Protein AF-B1XN29-F1 (afdb_monomer_lite)

Foldseek 3Di:
DPPDDPPVVVVVVCVVVVHDVVPDDDDPPDPDLLSVLQVVLVVCLVVVAQEDEAEDAPLCQVLNVVSCCLRNVVSNHYYHYDHDYDPDDNDDVVVVSVVVVVVSVCVVVVDDPPPPDPPPPPPDDPPDDDDDDDDDDDD

pLDDT: mean 70.36, std 18.91, range [31.86, 95.38]

Structure (mmCIF, N/CA/C/O backbone):
data_AF-B1XN29-F1
#
_entry.id   AF-B1XN29-F1
#
loop_
_atom_site.group_PDB
_atom_site.id
_atom_site.type_symbol
_atom_site.label_atom_id
_atom_site.label_alt_id
_atom_site.label_comp_id
_atom_site.label_asym_id
_atom_site.label_entity_id
_atom_site.label_seq_id
_atom_site.pdbx_PDB_ins_code
_atom_site.Cartn_x
_atom_site.Cartn_y
_atom_site.Cartn_z
_atom_site.occupancy
_atom_site.B_iso_or_equiv
_atom_site.auth_seq_id
_atom_site.auth_comp_id
_atom_site.auth_asym_id
_atom_site.auth_atom_id
_atom_site.pdbx_PDB_model_num
ATOM 1 N N . MET A 1 1 ? 15.347 5.313 -0.909 1.00 31.86 1 MET A N 1
ATOM 2 C CA . MET A 1 1 ? 15.023 4.774 0.428 1.00 31.86 1 MET A CA 1
ATOM 3 C C . MET A 1 1 ? 13.947 5.661 1.028 1.00 31.86 1 MET A C 1
ATOM 5 O O . MET A 1 1 ? 14.063 6.869 0.883 1.00 31.86 1 MET A O 1
ATOM 9 N N . SER A 1 2 ? 12.872 5.096 1.582 1.00 44.59 2 SER A N 1
ATOM 10 C CA . SER A 1 2 ? 11.836 5.898 2.247 1.00 44.59 2 SER A CA 1
ATOM 11 C C . SER A 1 2 ? 12.405 6.381 3.578 1.00 44.59 2 SER A C 1
ATOM 13 O O . SER A 1 2 ? 12.790 5.554 4.400 1.00 44.59 2 SER A O 1
ATOM 15 N N . SER A 1 3 ? 12.529 7.691 3.775 1.00 52.66 3 SER A N 1
ATOM 16 C CA . SER A 1 3 ? 12.950 8.263 5.054 1.00 52.66 3 SER A CA 1
ATOM 17 C C . SER A 1 3 ? 11.820 8.081 6.068 1.00 52.66 3 SER A C 1
ATOM 19 O O . SER A 1 3 ? 10.887 8.882 6.115 1.00 52.66 3 SER A O 1
ATOM 21 N N . SER A 1 4 ? 11.856 6.997 6.838 1.00 60.91 4 SER A N 1
ATOM 22 C CA . SER A 1 4 ? 10.900 6.791 7.925 1.00 60.91 4 SER A CA 1
ATOM 23 C C . SER A 1 4 ? 11.218 7.752 9.067 1.00 60.91 4 SER A C 1
ATOM 25 O O . SER A 1 4 ? 12.351 7.806 9.544 1.00 60.91 4 SER A O 1
ATOM 27 N N . ILE A 1 5 ? 10.216 8.512 9.505 1.00 68.00 5 ILE A N 1
ATOM 28 C CA . ILE A 1 5 ? 10.307 9.331 10.716 1.00 68.00 5 ILE A CA 1
ATOM 29 C C . ILE A 1 5 ? 10.387 8.379 11.926 1.00 68.00 5 ILE A C 1
ATOM 31 O O . ILE A 1 5 ? 9.646 7.390 11.952 1.00 68.00 5 ILE A O 1
ATOM 35 N N . PRO A 1 6 ? 11.250 8.642 12.926 1.00 75.12 6 PRO A N 1
ATOM 36 C CA . PRO A 1 6 ? 11.289 7.860 14.159 1.00 75.12 6 PRO A CA 1
ATOM 37 C C . PRO A 1 6 ? 9.909 7.782 14.828 1.00 75.12 6 PRO A C 1
ATOM 39 O O . PRO A 1 6 ? 9.221 8.796 14.954 1.00 75.12 6 PRO A O 1
ATOM 42 N N . THR A 1 7 ? 9.520 6.597 15.307 1.00 77.38 7 THR A N 1
ATOM 43 C CA . THR A 1 7 ? 8.203 6.342 15.923 1.00 77.38 7 THR A CA 1
ATOM 44 C C . THR A 1 7 ? 7.816 7.372 16.996 1.00 77.38 7 THR A C 1
ATOM 46 O O . THR A 1 7 ? 6.694 7.867 16.929 1.00 77.38 7 THR A O 1
ATOM 49 N N . PRO A 1 8 ? 8.708 7.798 17.921 1.00 78.88 8 PRO A N 1
ATOM 50 C CA . PRO A 1 8 ? 8.350 8.798 18.933 1.00 78.88 8 PRO A CA 1
ATOM 51 C C . PRO A 1 8 ? 7.963 10.154 18.330 1.00 78.88 8 PRO A C 1
ATOM 53 O O . PRO A 1 8 ? 7.034 10.808 18.797 1.00 78.88 8 PRO A O 1
ATOM 56 N N . GLN A 1 9 ? 8.652 10.563 17.263 1.00 80.19 9 GLN A N 1
ATOM 57 C CA . GLN A 1 9 ? 8.381 11.822 16.577 1.00 80.19 9 GLN A CA 1
ATOM 58 C C . GLN A 1 9 ? 7.081 11.744 15.769 1.00 80.19 9 GLN A C 1
ATOM 60 O O . GLN A 1 9 ? 6.302 12.694 15.774 1.00 80.19 9 GLN A O 1
ATOM 65 N N . ALA A 1 10 ? 6.815 10.609 15.115 1.00 80.12 10 ALA A N 1
ATOM 66 C CA . ALA A 1 10 ? 5.554 10.385 14.416 1.00 80.12 10 ALA A CA 1
ATOM 67 C C . ALA A 1 10 ? 4.365 10.425 15.390 1.00 80.12 10 ALA A C 1
ATOM 69 O O . ALA A 1 10 ? 3.405 11.155 15.151 1.00 80.12 10 ALA A O 1
ATOM 70 N N . THR A 1 11 ? 4.450 9.716 16.520 1.00 81.88 11 THR A N 1
ATOM 71 C CA . THR A 1 11 ? 3.392 9.704 17.539 1.00 81.88 11 THR A CA 1
ATOM 72 C C . THR A 1 11 ? 3.126 11.101 18.099 1.00 81.88 11 THR A C 1
ATOM 74 O O . THR A 1 11 ? 1.965 11.490 18.205 1.00 81.88 11 THR A O 1
ATOM 77 N N . ALA A 1 12 ? 4.168 11.896 18.368 1.00 84.75 12 ALA A N 1
ATOM 78 C CA . ALA A 1 12 ? 4.011 13.267 18.857 1.00 84.75 12 ALA A CA 1
ATOM 79 C C . ALA A 1 12 ? 3.213 14.164 17.888 1.00 84.75 12 ALA A C 1
ATOM 81 O O . ALA A 1 12 ? 2.369 14.943 18.327 1.00 84.75 12 ALA A O 1
ATOM 82 N N . ILE A 1 13 ? 3.424 14.028 16.572 1.00 86.25 13 ILE A N 1
ATOM 83 C CA . ILE A 1 13 ? 2.674 14.785 15.552 1.00 86.25 13 ILE A CA 1
ATOM 84 C C . ILE A 1 13 ? 1.183 14.417 15.590 1.00 86.25 13 ILE A C 1
ATOM 86 O O . ILE A 1 13 ? 0.318 15.291 15.549 1.00 86.25 13 ILE A O 1
ATOM 90 N N . PHE A 1 14 ? 0.866 13.126 15.703 1.00 86.12 14 PHE A N 1
ATOM 91 C CA . PHE A 1 14 ? -0.522 12.661 15.743 1.00 86.12 14 PHE A CA 1
ATOM 92 C C . PHE A 1 14 ? -1.225 12.992 17.066 1.00 86.12 14 PHE A C 1
ATOM 94 O O . PHE A 1 14 ? -2.406 13.341 17.052 1.00 86.12 14 PHE A O 1
ATOM 101 N N . GLN A 1 15 ? -0.501 12.974 18.187 1.00 87.38 15 GLN A N 1
ATOM 102 C CA . GLN A 1 15 ? -1.007 13.443 19.479 1.00 87.38 15 GLN A CA 1
ATOM 103 C C . GLN A 1 15 ? -1.346 14.941 19.444 1.00 87.38 15 GLN A C 1
ATOM 105 O O . GLN A 1 15 ? -2.407 15.337 19.923 1.00 87.38 15 GLN A O 1
ATOM 110 N N . GLN A 1 16 ? -0.495 15.775 18.829 1.00 89.19 16 GLN A N 1
ATOM 111 C CA . GLN A 1 16 ? -0.770 17.209 18.640 1.00 89.19 16 GLN A CA 1
ATOM 112 C C . GLN A 1 16 ? -2.015 17.459 17.778 1.00 89.19 16 GLN A C 1
ATOM 114 O O . GLN A 1 16 ? -2.731 18.432 17.995 1.00 89.19 16 GLN A O 1
ATOM 119 N N . ALA A 1 17 ? -2.308 16.556 16.840 1.00 87.62 17 ALA A N 1
ATOM 120 C CA . ALA A 1 17 ? -3.527 16.573 16.035 1.00 87.62 17 ALA A CA 1
ATOM 121 C C . ALA A 1 17 ? -4.754 15.956 16.746 1.00 87.62 17 ALA A C 1
ATOM 123 O O . ALA A 1 17 ? -5.779 15.733 16.103 1.00 87.62 17 ALA A O 1
ATOM 124 N N . ALA A 1 18 ? -4.660 15.664 18.051 1.00 88.62 18 ALA A N 1
ATOM 125 C CA . ALA A 1 18 ? -5.699 15.023 18.861 1.00 88.62 18 ALA A CA 1
ATOM 126 C C . ALA A 1 18 ? -6.166 13.652 18.325 1.00 88.62 18 ALA A C 1
ATOM 128 O O . ALA A 1 18 ? -7.311 13.243 18.538 1.00 88.62 18 ALA A O 1
ATOM 129 N N . ILE A 1 19 ? -5.282 12.918 17.640 1.00 85.50 19 ILE A N 1
ATOM 130 C CA . ILE A 1 19 ? -5.556 11.555 17.179 1.00 85.50 19 ILE A CA 1
ATOM 131 C C . ILE A 1 19 ? -5.145 10.568 18.281 1.00 85.50 19 ILE A C 1
ATOM 133 O O . ILE A 1 19 ? -3.979 10.550 18.677 1.00 85.50 19 ILE A O 1
ATOM 137 N N . PRO A 1 20 ? -6.071 9.730 18.782 1.00 85.00 20 PRO A N 1
ATOM 138 C CA . PRO A 1 20 ? -5.756 8.779 19.839 1.00 85.00 20 PRO A CA 1
ATOM 139 C C . PRO A 1 20 ? -4.839 7.662 19.324 1.00 85.00 20 PRO A C 1
ATOM 141 O O . PRO A 1 20 ? -4.992 7.175 18.202 1.00 85.00 20 PRO A O 1
ATOM 144 N N . GLU A 1 21 ? -3.909 7.213 20.170 1.00 82.12 21 GLU A N 1
ATOM 145 C CA . GLU A 1 21 ? -2.882 6.223 19.804 1.00 82.12 21 GLU A CA 1
ATOM 146 C C . GLU A 1 21 ? -3.465 4.882 19.346 1.00 82.12 21 GLU A C 1
ATOM 148 O O . GLU A 1 21 ? -2.896 4.216 18.490 1.00 82.12 21 GLU A O 1
ATOM 153 N N . ASN A 1 22 ? -4.647 4.507 19.842 1.00 84.19 22 ASN A N 1
ATOM 154 C CA . ASN A 1 22 ? -5.334 3.283 19.426 1.00 84.19 22 ASN A CA 1
ATOM 155 C C . ASN A 1 22 ? -5.820 3.305 17.962 1.00 84.19 22 ASN A C 1
ATOM 157 O O . ASN A 1 22 ? -6.188 2.257 17.434 1.00 84.19 22 ASN A O 1
ATOM 161 N N . ARG A 1 23 ? -5.836 4.475 17.310 1.00 83.25 23 ARG A N 1
ATOM 162 C CA . ARG A 1 23 ? -6.132 4.636 15.876 1.00 83.25 23 ARG A CA 1
ATOM 163 C C . ARG A 1 23 ? -4.871 4.827 15.037 1.00 83.25 23 ARG A C 1
ATOM 165 O O . ARG A 1 23 ? -4.966 4.872 13.812 1.00 83.25 23 ARG A O 1
ATOM 172 N N . LEU A 1 24 ? -3.707 4.931 15.677 1.00 84.88 24 LEU A N 1
ATOM 173 C CA . LEU A 1 24 ? -2.421 5.080 15.018 1.00 84.88 24 LEU A CA 1
ATOM 174 C C . LEU A 1 24 ? -1.741 3.713 14.908 1.00 84.88 24 LEU A C 1
ATOM 176 O O . LEU A 1 24 ? -1.286 3.133 15.890 1.00 84.88 24 LEU A O 1
ATOM 180 N N . HIS A 1 25 ? -1.639 3.206 13.683 1.00 84.19 25 HIS A N 1
ATOM 181 C CA . HIS A 1 25 ? -0.884 1.994 13.384 1.00 84.19 25 HIS A CA 1
ATOM 182 C C . HIS A 1 25 ? 0.338 2.364 12.546 1.00 84.19 25 HIS A C 1
ATOM 184 O O . HIS A 1 25 ? 0.209 2.692 11.369 1.00 84.19 25 HIS A O 1
ATOM 190 N N . ILE A 1 26 ? 1.522 2.324 13.160 1.00 82.75 26 ILE A N 1
ATOM 191 C CA . ILE A 1 26 ? 2.788 2.568 12.466 1.00 82.75 26 ILE A CA 1
ATOM 192 C C . ILE A 1 26 ? 3.389 1.219 12.072 1.00 82.75 26 ILE A C 1
ATOM 194 O O . ILE A 1 26 ? 3.703 0.396 12.932 1.00 82.75 26 ILE A O 1
ATOM 198 N N . ASP A 1 27 ? 3.542 0.994 10.769 1.00 80.00 27 ASP A N 1
ATOM 199 C CA . ASP A 1 27 ? 4.141 -0.219 10.219 1.00 80.00 27 ASP A CA 1
ATOM 200 C C . ASP A 1 27 ? 5.581 0.047 9.755 1.00 80.00 27 ASP A C 1
ATOM 202 O O . ASP A 1 27 ? 5.824 0.841 8.847 1.00 80.00 27 ASP A O 1
ATOM 206 N N . HIS A 1 28 ? 6.539 -0.631 10.388 1.00 75.56 28 HIS A N 1
ATOM 207 C CA . HIS A 1 28 ? 7.964 -0.584 10.043 1.00 75.56 28 HIS A CA 1
ATOM 208 C C . HIS A 1 28 ? 8.481 -1.909 9.457 1.00 75.56 28 HIS A C 1
ATOM 210 O O . HIS A 1 28 ? 9.688 -2.095 9.331 1.00 75.56 28 HIS A O 1
ATOM 216 N N . ARG A 1 29 ? 7.594 -2.847 9.099 1.00 70.25 29 ARG A N 1
ATOM 217 C CA . ARG A 1 29 ? 7.976 -4.173 8.577 1.00 70.25 29 ARG A CA 1
ATOM 218 C C . ARG A 1 29 ? 8.512 -4.115 7.144 1.00 70.25 29 ARG A C 1
ATOM 220 O O . ARG A 1 29 ? 9.129 -5.069 6.676 1.00 70.25 29 ARG A O 1
ATOM 227 N N . ALA A 1 30 ? 8.248 -3.025 6.430 1.00 65.38 30 ALA A N 1
ATOM 228 C CA . ALA A 1 30 ? 8.546 -2.900 5.015 1.00 65.38 30 ALA A CA 1
ATOM 229 C C . ALA A 1 30 ? 9.998 -2.489 4.740 1.00 65.38 30 ALA A C 1
ATOM 231 O O . ALA A 1 30 ? 10.465 -1.453 5.209 1.00 65.38 30 ALA A O 1
ATOM 232 N N . ILE A 1 31 ? 10.679 -3.269 3.900 1.00 63.06 31 ILE A N 1
ATOM 233 C CA . ILE A 1 31 ? 12.052 -2.989 3.446 1.00 63.06 31 ILE A CA 1
ATOM 234 C C . ILE A 1 31 ? 12.043 -2.067 2.211 1.00 63.06 31 ILE A C 1
ATOM 236 O O . ILE A 1 31 ? 12.936 -1.241 2.018 1.00 63.06 31 ILE A O 1
ATOM 240 N N . ASP A 1 32 ? 11.002 -2.167 1.385 1.00 69.56 32 ASP A N 1
ATOM 241 C CA . ASP A 1 32 ? 10.836 -1.415 0.145 1.00 69.56 32 ASP A CA 1
ATOM 242 C C . ASP A 1 32 ? 9.354 -1.091 -0.128 1.00 69.56 32 ASP A C 1
ATOM 244 O O . ASP A 1 32 ? 8.450 -1.524 0.590 1.00 69.56 32 ASP A 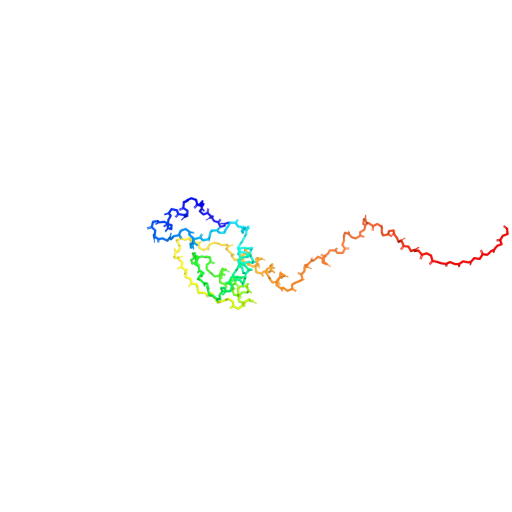O 1
ATOM 248 N N . THR A 1 33 ? 9.091 -0.300 -1.176 1.00 68.75 33 THR A N 1
ATOM 249 C CA . THR A 1 33 ? 7.732 0.157 -1.507 1.00 68.75 33 THR A CA 1
ATOM 250 C C . THR A 1 33 ? 6.803 -0.979 -1.945 1.00 68.75 33 THR A C 1
ATOM 252 O O . THR A 1 33 ? 5.605 -0.837 -1.776 1.00 68.75 33 THR A O 1
ATOM 255 N N . VAL A 1 34 ? 7.293 -2.097 -2.480 1.00 70.19 34 VAL A N 1
ATOM 256 C CA . VAL A 1 34 ? 6.463 -3.273 -2.799 1.00 70.19 34 VAL A CA 1
ATOM 257 C C . VAL A 1 34 ? 6.101 -4.020 -1.536 1.00 70.19 34 VAL A C 1
ATOM 259 O O . VAL A 1 34 ? 4.918 -4.249 -1.285 1.00 70.19 34 VAL A O 1
ATOM 262 N N . THR A 1 35 ? 7.116 -4.349 -0.733 1.00 70.62 35 THR A N 1
ATOM 263 C CA . THR A 1 35 ? 6.936 -5.073 0.526 1.00 70.62 35 THR A CA 1
ATOM 264 C C . THR A 1 35 ? 5.969 -4.325 1.444 1.00 70.62 35 THR A C 1
ATOM 266 O O . THR A 1 35 ? 5.124 -4.951 2.070 1.00 70.62 35 THR A O 1
ATOM 269 N N . ASN A 1 36 ? 5.995 -2.985 1.434 1.00 75.44 36 ASN A N 1
ATOM 270 C CA . ASN A 1 36 ? 5.041 -2.163 2.182 1.00 75.44 36 ASN A CA 1
ATOM 271 C C . ASN A 1 36 ? 3.576 -2.446 1.822 1.00 75.44 36 ASN A C 1
ATOM 273 O O . ASN A 1 36 ? 2.721 -2.512 2.694 1.00 75.44 36 ASN A O 1
ATOM 277 N N . PHE A 1 37 ? 3.261 -2.633 0.542 1.00 82.50 37 PHE A N 1
ATOM 278 C CA . PHE A 1 37 ? 1.881 -2.878 0.121 1.00 82.50 37 PHE A CA 1
ATOM 279 C C . PHE A 1 37 ? 1.499 -4.349 0.297 1.00 82.50 37 PHE A C 1
ATOM 281 O O . PHE A 1 37 ? 0.367 -4.647 0.674 1.00 82.50 37 PHE A O 1
ATOM 288 N N . THR A 1 38 ? 2.416 -5.285 0.048 1.00 81.38 38 THR A N 1
ATOM 289 C CA . THR A 1 38 ? 2.114 -6.721 0.141 1.00 81.38 38 THR A CA 1
ATOM 290 C C . THR A 1 38 ? 1.977 -7.221 1.580 1.00 81.38 38 THR A C 1
ATOM 292 O O . THR A 1 38 ? 1.236 -8.175 1.806 1.00 81.38 38 THR A O 1
ATOM 295 N N . THR A 1 39 ? 2.608 -6.583 2.571 1.00 80.62 39 THR A N 1
ATOM 296 C CA . THR A 1 39 ? 2.339 -6.882 3.989 1.00 80.62 39 THR A CA 1
ATOM 297 C C . THR A 1 39 ? 1.002 -6.291 4.435 1.00 80.62 39 THR A C 1
ATOM 299 O O . THR A 1 39 ? 0.187 -6.990 5.036 1.00 80.62 39 THR A O 1
ATOM 302 N N . LEU A 1 40 ? 0.733 -5.031 4.077 1.00 87.06 40 LEU A N 1
ATOM 303 C CA . LEU A 1 40 ? -0.487 -4.324 4.473 1.00 87.06 40 LEU A CA 1
ATOM 304 C C . LEU A 1 40 ? -1.755 -4.930 3.873 1.00 87.06 40 LEU A C 1
ATOM 306 O O . LEU A 1 40 ? -2.783 -4.968 4.542 1.00 87.06 40 LEU A O 1
ATOM 310 N N . VAL A 1 41 ? -1.702 -5.448 2.642 1.00 86.31 41 VAL A N 1
ATOM 311 C CA . VAL A 1 41 ? -2.897 -6.015 1.998 1.00 86.31 41 VAL A CA 1
ATOM 312 C C . VAL A 1 41 ? -3.459 -7.205 2.768 1.00 86.31 41 VAL A C 1
ATOM 314 O O . VAL A 1 41 ? -4.676 -7.381 2.826 1.00 86.31 41 VAL A O 1
A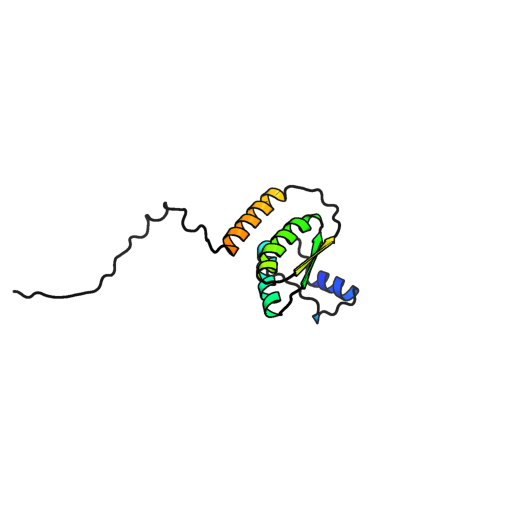TOM 317 N N . LYS A 1 42 ? -2.588 -8.012 3.385 1.00 85.75 42 LYS A N 1
ATOM 318 C CA . LYS A 1 42 ? -3.024 -9.130 4.218 1.00 85.75 42 LYS A CA 1
ATOM 319 C C . LYS A 1 42 ? -3.741 -8.605 5.458 1.00 85.75 42 LYS A C 1
ATOM 321 O O . LYS A 1 42 ? -4.860 -9.025 5.724 1.00 85.75 42 LYS A O 1
ATOM 326 N N . ASP A 1 43 ? -3.141 -7.645 6.152 1.00 87.75 43 ASP A N 1
ATOM 327 C CA . ASP A 1 43 ? -3.719 -7.081 7.371 1.00 87.75 43 ASP A CA 1
ATOM 328 C C . ASP A 1 43 ? -5.046 -6.362 7.102 1.00 87.75 43 ASP A C 1
ATOM 330 O O . ASP A 1 43 ? -5.981 -6.470 7.892 1.00 87.75 43 ASP A O 1
ATOM 334 N N . PHE A 1 44 ? -5.153 -5.652 5.977 1.00 90.44 44 PHE A N 1
ATOM 335 C CA . PHE A 1 44 ? -6.395 -5.003 5.560 1.00 90.44 44 PHE A CA 1
ATOM 336 C C . PHE A 1 44 ? -7.480 -6.024 5.226 1.00 90.44 44 PHE A C 1
ATOM 338 O O . PHE A 1 44 ? -8.617 -5.858 5.662 1.00 90.44 44 PHE A O 1
ATOM 345 N N . SER A 1 45 ? -7.121 -7.101 4.523 1.00 87.06 45 SER A N 1
ATOM 346 C CA . SER A 1 45 ? -8.031 -8.203 4.210 1.00 87.06 45 SER A CA 1
ATOM 347 C C . SER A 1 45 ? -8.543 -8.889 5.480 1.00 87.06 45 SER A C 1
ATOM 349 O O . SER A 1 45 ? -9.748 -9.069 5.621 1.00 87.06 45 SER A O 1
ATOM 351 N N . ASP A 1 46 ? -7.657 -9.217 6.426 1.00 90.31 46 ASP A N 1
ATOM 352 C CA . ASP A 1 46 ? -8.019 -9.875 7.691 1.00 90.31 46 ASP A CA 1
ATOM 353 C C . ASP A 1 46 ? -8.949 -8.985 8.541 1.00 90.31 46 ASP A C 1
ATOM 355 O O . ASP A 1 46 ? -9.854 -9.461 9.228 1.00 90.31 46 ASP A O 1
ATOM 359 N N . ARG A 1 47 ? -8.764 -7.662 8.455 1.00 90.25 47 ARG A N 1
ATOM 360 C CA . ARG A 1 47 ? -9.580 -6.650 9.142 1.00 90.25 47 ARG A CA 1
ATOM 361 C C . ARG A 1 47 ? -10.813 -6.204 8.351 1.00 90.25 47 ARG A C 1
ATOM 363 O O . ARG A 1 47 ? -11.517 -5.312 8.815 1.00 90.25 47 ARG A O 1
ATOM 370 N N . HIS A 1 48 ? -11.083 -6.801 7.188 1.00 91.12 48 HIS A N 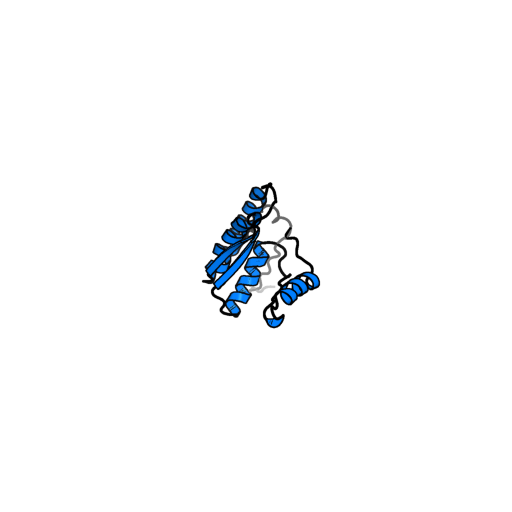1
ATOM 371 C CA . HIS A 1 48 ? -12.208 -6.453 6.309 1.00 91.12 48 HIS A CA 1
ATOM 372 C C . HIS A 1 48 ? -12.235 -4.968 5.888 1.00 91.12 48 HIS A C 1
ATOM 374 O O . HIS A 1 48 ? -13.296 -4.378 5.673 1.00 91.12 48 HIS A O 1
ATOM 380 N N . ILE A 1 49 ? -11.058 -4.350 5.759 1.00 92.38 49 ILE A N 1
ATOM 381 C CA . ILE A 1 49 ? -10.903 -2.967 5.304 1.00 92.38 49 ILE A CA 1
ATOM 382 C C . ILE A 1 49 ? -10.990 -2.947 3.780 1.00 92.38 49 ILE A C 1
ATOM 384 O O . ILE A 1 49 ? -10.136 -3.505 3.097 1.00 92.38 49 ILE A O 1
ATOM 388 N N . GLN A 1 50 ? -12.007 -2.270 3.252 1.00 92.56 50 GLN A N 1
ATOM 389 C CA . GLN A 1 50 ? -12.285 -2.212 1.810 1.00 92.56 50 GLN A CA 1
ATOM 390 C C . GLN A 1 50 ? -11.926 -0.867 1.176 1.00 92.56 50 GLN A C 1
ATOM 392 O O . GLN A 1 50 ? -11.932 -0.744 -0.045 1.00 92.56 50 GLN A O 1
ATOM 397 N N . HIS A 1 51 ? -11.606 0.150 1.978 1.00 94.69 51 HIS A N 1
ATOM 398 C CA . HIS A 1 51 ? -11.264 1.478 1.477 1.00 94.69 51 HIS A CA 1
ATOM 399 C C . HIS A 1 51 ? -10.131 2.091 2.288 1.00 94.69 51 HIS A C 1
ATOM 401 O O . HIS A 1 51 ? -10.190 2.135 3.517 1.00 94.69 51 HIS A O 1
ATOM 407 N N . VAL A 1 52 ? -9.092 2.553 1.594 1.00 93.12 52 VAL A N 1
ATOM 408 C CA . VAL A 1 52 ? -7.923 3.187 2.208 1.00 93.12 52 VAL A CA 1
ATOM 409 C C . VAL A 1 52 ? -7.551 4.474 1.482 1.00 93.12 52 VAL A C 1
ATOM 411 O O . VAL A 1 52 ? -7.664 4.585 0.259 1.00 93.12 52 VAL A O 1
ATOM 414 N N . TYR A 1 53 ? -7.059 5.448 2.241 1.00 93.62 53 TYR A N 1
ATOM 415 C CA . TYR A 1 53 ? -6.471 6.662 1.687 1.00 93.62 53 TYR A CA 1
ATOM 416 C C . TYR A 1 53 ? -4.970 6.465 1.512 1.00 93.62 53 TYR A C 1
ATOM 418 O O . TYR A 1 53 ? -4.260 6.125 2.457 1.00 93.62 53 TYR A O 1
ATOM 426 N N . LEU A 1 54 ? -4.483 6.681 0.294 1.00 92.44 54 LEU A N 1
ATOM 427 C CA . LEU A 1 54 ? -3.069 6.613 -0.029 1.00 92.44 54 LEU A CA 1
ATOM 428 C C . LEU A 1 54 ? -2.477 8.019 0.041 1.00 92.44 54 LEU A C 1
ATOM 430 O O . LEU A 1 54 ? -2.660 8.816 -0.877 1.00 92.44 54 LEU A O 1
ATOM 434 N N . ILE A 1 55 ? -1.769 8.313 1.128 1.00 90.31 55 ILE A N 1
ATOM 435 C CA . ILE A 1 55 ? -1.168 9.624 1.383 1.00 90.31 55 ILE A CA 1
ATOM 436 C C . ILE A 1 55 ? 0.344 9.513 1.192 1.00 90.31 55 ILE A C 1
ATOM 438 O O . ILE A 1 55 ? 1.005 8.716 1.855 1.00 90.31 55 ILE A O 1
ATOM 442 N N . THR A 1 56 ? 0.907 10.292 0.273 1.00 87.12 56 THR A N 1
ATOM 443 C CA . THR A 1 56 ? 2.361 10.390 0.065 1.00 87.12 56 THR A CA 1
ATOM 444 C C . THR A 1 56 ? 2.687 11.648 -0.738 1.00 87.12 56 THR A C 1
ATOM 446 O O . THR A 1 56 ? 1.774 12.337 -1.195 1.00 87.12 56 THR A O 1
ATOM 449 N N . SER A 1 57 ? 3.969 11.965 -0.920 1.00 84.38 57 SER A N 1
ATOM 450 C CA . SER A 1 57 ? 4.361 13.086 -1.773 1.00 84.38 57 SER A CA 1
ATOM 451 C C . SER A 1 57 ? 3.899 12.882 -3.217 1.00 84.38 57 SER A C 1
ATOM 453 O O . SER A 1 57 ? 3.853 11.753 -3.713 1.00 84.38 57 SER A O 1
ATOM 455 N N . ASP A 1 58 ? 3.594 13.967 -3.921 1.00 83.75 58 ASP A N 1
ATOM 456 C CA . ASP A 1 58 ? 3.332 13.959 -5.367 1.00 83.75 58 ASP A CA 1
ATOM 457 C C . ASP A 1 58 ? 4.414 13.206 -6.168 1.00 83.75 58 ASP A C 1
ATOM 459 O O . ASP A 1 58 ? 4.092 12.412 -7.057 1.00 83.75 58 ASP A O 1
ATOM 463 N N . PHE A 1 59 ? 5.678 13.347 -5.764 1.00 77.81 59 PHE A N 1
ATOM 464 C CA . PHE A 1 59 ? 6.840 12.643 -6.304 1.00 77.81 59 PHE A CA 1
ATOM 465 C C . PHE A 1 59 ? 6.722 11.112 -6.221 1.00 77.81 59 PHE A C 1
ATOM 467 O O . PHE A 1 59 ? 7.121 10.392 -7.140 1.00 77.81 59 PHE A O 1
ATOM 474 N N . HIS A 1 60 ? 6.153 10.576 -5.138 1.00 81.38 60 HIS A N 1
ATOM 475 C CA . HIS A 1 60 ? 5.981 9.132 -4.945 1.00 81.38 60 HIS A CA 1
ATOM 476 C C . HIS A 1 60 ? 4.588 8.614 -5.305 1.00 81.38 60 HIS A C 1
ATOM 478 O O . HIS A 1 60 ? 4.411 7.398 -5.441 1.00 81.38 60 HIS A O 1
ATOM 484 N N . MET A 1 61 ? 3.625 9.510 -5.524 1.00 86.75 61 MET A N 1
ATOM 485 C CA . MET A 1 61 ? 2.222 9.158 -5.712 1.00 86.75 61 MET A CA 1
ATOM 486 C C . MET A 1 61 ? 2.005 8.210 -6.890 1.00 86.75 61 MET A C 1
ATOM 488 O O . MET A 1 61 ? 1.364 7.175 -6.732 1.00 86.75 61 MET A O 1
ATOM 492 N N . ARG A 1 62 ? 2.607 8.492 -8.054 1.00 82.31 62 ARG A N 1
ATOM 493 C CA . ARG A 1 62 ? 2.428 7.658 -9.260 1.00 82.31 62 ARG A CA 1
ATOM 494 C C . ARG A 1 62 ? 2.842 6.203 -9.040 1.00 82.31 62 ARG A C 1
ATOM 496 O O . ARG A 1 62 ? 2.137 5.283 -9.446 1.00 82.31 62 ARG A O 1
ATOM 503 N N . ARG A 1 63 ? 3.984 5.984 -8.379 1.00 78.69 63 ARG A N 1
ATOM 504 C CA . ARG A 1 63 ? 4.475 4.634 -8.064 1.00 78.69 63 ARG A CA 1
ATOM 505 C C . ARG A 1 63 ? 3.561 3.958 -7.050 1.00 78.69 63 ARG A C 1
ATOM 507 O O . ARG A 1 63 ? 3.196 2.804 -7.233 1.00 78.69 63 ARG A O 1
ATOM 514 N N . ALA A 1 64 ? 3.200 4.681 -5.998 1.00 85.38 64 ALA A N 1
ATOM 515 C CA . ALA A 1 64 ? 2.361 4.164 -4.933 1.00 85.38 64 ALA A CA 1
ATOM 516 C C . ALA A 1 64 ? 0.980 3.736 -5.462 1.00 85.38 64 ALA A C 1
ATOM 518 O O . ALA A 1 64 ? 0.540 2.636 -5.154 1.00 85.38 64 ALA A O 1
ATOM 519 N N . GLN A 1 65 ? 0.353 4.536 -6.331 1.00 87.88 65 GLN A N 1
ATOM 520 C CA . GLN A 1 65 ? -0.924 4.211 -6.978 1.00 87.88 65 GLN A CA 1
ATOM 521 C C . GLN A 1 65 ? -0.854 2.938 -7.821 1.00 87.88 65 GLN A C 1
ATOM 523 O O . GLN A 1 65 ? -1.736 2.092 -7.710 1.00 87.88 65 GLN A O 1
ATOM 528 N N . ALA A 1 66 ? 0.191 2.781 -8.641 1.00 84.81 66 ALA A N 1
ATOM 529 C CA . ALA A 1 66 ? 0.349 1.591 -9.473 1.00 84.81 66 ALA A CA 1
ATOM 530 C C . ALA A 1 66 ? 0.434 0.319 -8.616 1.00 84.81 66 ALA A C 1
ATOM 532 O O . ALA A 1 66 ? -0.246 -0.666 -8.889 1.00 84.81 66 ALA A O 1
ATOM 533 N N . ILE A 1 67 ? 1.226 0.355 -7.541 1.00 84.25 67 ILE A N 1
ATOM 534 C CA . ILE A 1 67 ? 1.367 -0.778 -6.620 1.00 84.25 67 ILE A CA 1
ATOM 535 C C . ILE A 1 67 ? 0.047 -1.035 -5.883 1.00 84.25 67 ILE A C 1
ATOM 537 O O . ILE A 1 67 ? -0.383 -2.183 -5.809 1.00 84.25 67 ILE A O 1
ATOM 541 N N . ALA A 1 68 ? -0.630 0.010 -5.398 1.00 88.56 68 ALA A N 1
ATOM 542 C CA . ALA A 1 68 ? -1.937 -0.109 -4.752 1.00 88.56 68 ALA A CA 1
ATOM 543 C C . ALA A 1 68 ? -2.964 -0.777 -5.672 1.00 88.56 68 ALA A C 1
ATOM 545 O O . ALA A 1 68 ? -3.652 -1.702 -5.254 1.00 88.56 68 ALA A O 1
ATOM 546 N N . PHE A 1 69 ? -3.029 -0.359 -6.936 1.00 88.00 69 PHE A N 1
ATOM 547 C CA . PHE A 1 69 ? -3.964 -0.920 -7.903 1.00 88.00 69 PHE A CA 1
ATOM 548 C C . PHE A 1 69 ? -3.784 -2.434 -8.062 1.00 88.00 69 PHE A C 1
ATOM 550 O O . PHE A 1 69 ? -4.756 -3.179 -7.982 1.00 88.00 69 PHE A O 1
ATOM 557 N N . PHE A 1 70 ? -2.545 -2.908 -8.220 1.00 84.88 70 PHE A N 1
ATOM 558 C CA . PHE A 1 70 ? -2.293 -4.343 -8.351 1.00 84.88 70 PHE A CA 1
ATOM 559 C C . PHE A 1 70 ? -2.470 -5.095 -7.032 1.00 84.88 70 PHE A C 1
ATOM 561 O O . PHE A 1 70 ? -3.099 -6.147 -7.000 1.00 84.88 70 PHE A O 1
ATOM 568 N N . VAL A 1 71 ? -1.918 -4.574 -5.939 1.00 86.25 71 VAL A N 1
ATOM 569 C CA . VAL A 1 71 ? -1.868 -5.291 -4.664 1.00 86.25 71 VAL A CA 1
ATOM 570 C C . VAL A 1 71 ? -3.205 -5.188 -3.930 1.00 86.25 71 VAL A C 1
ATOM 572 O O . VAL A 1 71 ? -3.839 -6.208 -3.676 1.00 86.25 71 VAL A O 1
ATOM 575 N N . PHE A 1 72 ? -3.671 -3.977 -3.631 1.00 91.38 72 PHE A N 1
ATOM 576 C CA . PHE A 1 72 ? -4.931 -3.742 -2.917 1.00 91.38 72 PHE A CA 1
ATOM 577 C C . PHE A 1 72 ? -6.141 -4.066 -3.801 1.00 91.38 72 PHE A C 1
ATOM 579 O O . PHE A 1 72 ? -7.061 -4.752 -3.349 1.00 91.38 72 PHE A O 1
ATOM 586 N N . GLY A 1 73 ? -6.091 -3.707 -5.087 1.00 86.62 73 GLY A N 1
ATOM 587 C CA . GLY A 1 73 ? -7.150 -4.054 -6.038 1.00 86.62 73 GLY A CA 1
ATOM 588 C C . GLY A 1 73 ? -7.355 -5.565 -6.197 1.00 86.62 73 GLY A C 1
ATOM 589 O O . GLY A 1 73 ? -8.498 -6.006 -6.289 1.00 86.62 73 GLY A O 1
ATOM 590 N N . SER A 1 74 ? -6.294 -6.385 -6.110 1.00 86.12 74 SER A N 1
ATOM 591 C CA . SER A 1 74 ? -6.428 -7.857 -6.155 1.00 86.12 74 SER A CA 1
ATOM 592 C C . SER A 1 74 ? -7.255 -8.454 -5.008 1.00 86.12 74 SER A C 1
ATOM 594 O O . SER A 1 74 ? -7.698 -9.597 -5.101 1.00 86.12 74 SER A O 1
ATOM 596 N N . ARG A 1 75 ? -7.474 -7.695 -3.926 1.00 87.56 75 ARG A N 1
ATOM 597 C CA . ARG A 1 75 ? -8.279 -8.092 -2.761 1.00 87.56 75 ARG A CA 1
ATOM 598 C C . ARG A 1 75 ? -9.572 -7.285 -2.623 1.00 87.56 75 ARG A C 1
ATOM 600 O O . ARG A 1 75 ? -10.197 -7.329 -1.570 1.00 87.56 75 ARG A O 1
ATOM 607 N N . GLY A 1 76 ? -9.971 -6.546 -3.661 1.00 90.44 76 GLY A N 1
ATOM 608 C CA . GLY A 1 76 ? -11.186 -5.725 -3.638 1.00 90.44 76 GLY A CA 1
ATOM 609 C C . GLY A 1 76 ? -11.080 -4.474 -2.762 1.00 90.44 76 GLY A C 1
ATOM 610 O O . GLY A 1 76 ? -12.099 -3.927 -2.354 1.00 90.44 76 GLY A O 1
ATOM 611 N N . ILE A 1 77 ? -9.861 -4.019 -2.459 1.00 93.00 77 ILE A N 1
ATOM 612 C CA . ILE A 1 77 ? -9.627 -2.835 -1.630 1.00 93.00 77 ILE A CA 1
ATOM 613 C C . ILE A 1 77 ? -9.470 -1.613 -2.539 1.00 93.00 77 ILE A C 1
ATOM 615 O O . ILE A 1 77 ? -8.581 -1.555 -3.391 1.00 93.00 77 ILE A O 1
ATOM 619 N N . ILE A 1 78 ? -10.326 -0.616 -2.331 1.00 93.38 78 ILE A N 1
ATOM 620 C CA . ILE A 1 78 ? -10.346 0.650 -3.062 1.00 93.38 78 ILE A CA 1
ATOM 621 C C . ILE A 1 78 ? -9.343 1.618 -2.434 1.00 93.38 78 ILE A C 1
ATOM 623 O O . ILE A 1 78 ? -9.228 1.719 -1.211 1.00 93.38 78 ILE A O 1
ATOM 627 N N . THR A 1 79 ? -8.643 2.380 -3.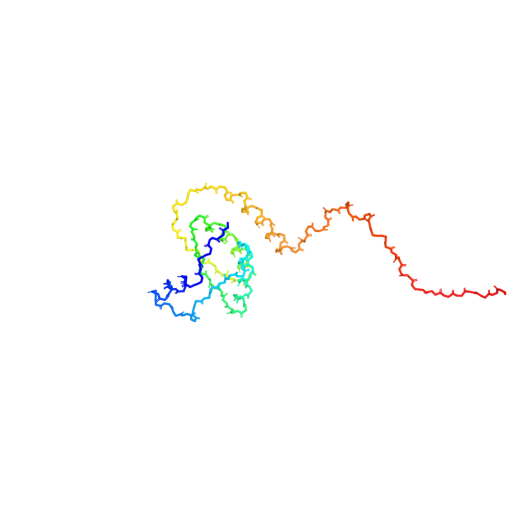272 1.00 93.94 79 THR A N 1
ATOM 628 C CA . THR A 1 79 ? -7.625 3.335 -2.826 1.00 93.94 79 THR A CA 1
ATOM 629 C C . THR A 1 79 ? -7.925 4.744 -3.312 1.00 93.94 79 THR A C 1
ATOM 631 O O . THR A 1 79 ? -7.985 4.965 -4.522 1.00 93.94 79 THR A O 1
ATOM 634 N N . THR A 1 80 ? -8.036 5.708 -2.395 1.00 95.38 80 THR A N 1
ATOM 635 C CA . THR A 1 80 ? -8.160 7.134 -2.737 1.00 95.38 80 THR A CA 1
ATOM 636 C C . THR A 1 80 ? -6.817 7.843 -2.549 1.00 95.38 80 THR A C 1
ATOM 638 O O . THR A 1 80 ? -6.345 7.947 -1.416 1.00 95.38 80 THR A O 1
ATOM 641 N N . PRO A 1 81 ? -6.174 8.335 -3.619 1.00 93.44 81 PRO A N 1
ATOM 642 C CA . PRO A 1 81 ? -4.893 9.028 -3.526 1.00 93.44 81 PRO A CA 1
ATOM 643 C C . PRO A 1 81 ? -5.053 10.461 -3.001 1.00 93.44 81 PRO A C 1
ATOM 645 O O . PRO A 1 81 ? -5.890 11.213 -3.494 1.00 93.44 81 PRO A O 1
ATOM 648 N N . ILE A 1 82 ? -4.208 10.857 -2.049 1.00 93.06 82 ILE A N 1
ATOM 649 C CA . ILE A 1 82 ? -4.103 12.227 -1.528 1.00 93.06 82 ILE A CA 1
ATOM 650 C C . ILE A 1 82 ? -2.632 12.667 -1.636 1.00 93.06 82 ILE A C 1
ATOM 652 O O . ILE A 1 82 ? -1.817 12.307 -0.780 1.00 93.06 82 ILE A O 1
ATOM 656 N N . PRO A 1 83 ? -2.245 13.376 -2.714 1.00 88.56 83 PRO A N 1
ATOM 657 C CA . PRO A 1 83 ? -0.866 13.804 -2.913 1.00 88.56 83 PRO A CA 1
ATOM 658 C C . PRO A 1 83 ? -0.529 14.999 -2.024 1.00 88.56 83 PRO A C 1
ATOM 660 O O . PRO A 1 83 ? -1.284 15.966 -1.953 1.00 88.56 83 PRO A O 1
ATOM 663 N N . ILE A 1 84 ? 0.633 14.943 -1.380 1.00 87.75 84 ILE A N 1
ATOM 664 C CA . ILE A 1 84 ? 1.207 16.060 -0.630 1.00 87.75 84 ILE A CA 1
ATOM 665 C C . ILE A 1 84 ? 2.248 16.747 -1.526 1.00 87.75 84 ILE A C 1
ATOM 667 O O . ILE A 1 84 ? 3.167 16.065 -1.986 1.00 87.75 84 ILE A O 1
ATOM 671 N N . PRO A 1 85 ? 2.130 18.057 -1.809 1.00 85.06 85 PRO A N 1
ATOM 672 C CA . PRO A 1 85 ? 3.095 18.765 -2.648 1.00 85.06 85 PRO A CA 1
ATOM 673 C C . PRO A 1 85 ? 4.520 18.617 -2.105 1.00 85.06 85 PRO A C 1
ATOM 675 O O . PRO A 1 85 ? 4.736 18.783 -0.902 1.00 85.06 85 PRO A O 1
ATOM 678 N N . SER A 1 86 ? 5.495 18.319 -2.967 1.00 79.00 86 SER A N 1
ATOM 679 C CA . SER A 1 86 ? 6.904 18.261 -2.568 1.00 79.00 86 SER A CA 1
ATOM 680 C C . SER A 1 86 ? 7.791 19.122 -3.468 1.00 79.00 86 SER A C 1
ATOM 682 O O . SER A 1 86 ? 7.667 19.115 -4.685 1.00 79.00 86 SER A O 1
ATOM 684 N N . ASN A 1 87 ? 8.727 19.861 -2.863 1.00 68.25 87 ASN A N 1
ATOM 685 C CA . ASN A 1 87 ? 9.688 20.720 -3.575 1.00 68.25 87 ASN A CA 1
ATOM 686 C C . ASN A 1 87 ? 10.885 19.937 -4.162 1.00 68.25 87 ASN A C 1
ATOM 688 O O . ASN A 1 87 ? 11.952 20.509 -4.380 1.00 68.25 87 ASN A O 1
ATOM 692 N N . GLN A 1 88 ? 10.758 18.624 -4.372 1.00 62.84 88 GLN A N 1
ATOM 693 C CA . GLN A 1 88 ? 11.867 17.801 -4.859 1.00 62.84 88 GLN A CA 1
ATOM 694 C C . GLN A 1 88 ? 11.925 17.803 -6.397 1.00 62.84 88 GLN A C 1
ATOM 696 O O . GLN A 1 88 ? 10.908 17.538 -7.041 1.00 62.84 88 GLN A O 1
ATOM 701 N N . PRO A 1 89 ? 13.094 18.075 -7.013 1.00 57.47 89 PRO A N 1
ATOM 702 C CA . PRO A 1 89 ? 13.251 17.967 -8.457 1.00 57.47 89 PRO A CA 1
ATOM 703 C C . PRO A 1 89 ? 13.106 16.507 -8.916 1.00 57.47 89 PRO A C 1
ATOM 705 O O . PRO A 1 89 ? 13.542 15.569 -8.249 1.00 57.47 89 PRO A O 1
ATOM 708 N N . ASN A 1 90 ? 12.475 16.322 -10.077 1.00 57.50 90 ASN A N 1
ATOM 709 C CA . ASN A 1 90 ? 12.197 15.015 -10.670 1.00 57.50 90 ASN A CA 1
ATOM 710 C C . ASN A 1 90 ? 13.487 14.338 -11.170 1.00 57.50 90 ASN A C 1
ATOM 712 O O . ASN A 1 90 ? 13.789 14.422 -12.357 1.00 57.50 90 ASN A O 1
ATOM 716 N N . GLU A 1 91 ? 14.235 13.644 -10.310 1.00 44.75 91 GLU A N 1
ATOM 717 C CA . GLU A 1 91 ? 15.379 12.830 -10.749 1.00 44.75 91 GLU A CA 1
ATOM 718 C C . GLU A 1 91 ? 15.136 11.312 -10.635 1.00 44.75 91 GLU A C 1
ATOM 720 O O . GLU A 1 91 ? 14.598 10.795 -9.654 1.00 44.75 91 GLU A O 1
ATOM 725 N N . THR A 1 92 ? 15.515 10.617 -11.714 1.00 54.41 92 THR A N 1
ATOM 726 C CA . THR A 1 92 ? 15.867 9.189 -11.894 1.00 54.41 92 THR A CA 1
ATOM 727 C C . THR A 1 92 ? 15.023 8.091 -11.227 1.00 54.41 92 THR A C 1
ATOM 729 O O . THR A 1 92 ? 15.456 6.944 -11.122 1.00 54.41 92 THR A O 1
ATOM 732 N N . LEU A 1 93 ? 13.774 8.360 -10.847 1.00 53.94 93 LEU A N 1
ATOM 733 C CA . LEU A 1 93 ? 12.871 7.325 -10.318 1.00 53.94 93 LEU A CA 1
ATOM 734 C C . LEU A 1 93 ? 12.426 6.279 -11.351 1.00 53.94 93 LEU A C 1
ATOM 736 O O . LEU A 1 93 ? 11.952 5.205 -10.973 1.00 53.94 93 LEU A O 1
ATOM 740 N N . TRP A 1 94 ? 12.557 6.590 -12.642 1.00 52.72 94 TRP A N 1
ATOM 741 C CA . TRP A 1 94 ? 12.038 5.779 -13.745 1.00 52.72 94 TRP A CA 1
ATOM 742 C C . TRP A 1 94 ? 12.720 4.410 -13.875 1.00 52.72 94 TRP A C 1
ATOM 744 O O . TRP A 1 94 ? 12.062 3.406 -14.147 1.00 52.72 94 TRP A O 1
ATOM 754 N N . HIS A 1 95 ? 14.029 4.340 -13.626 1.00 59.25 95 HIS A N 1
ATOM 755 C CA . HIS A 1 95 ? 14.762 3.074 -13.701 1.00 59.25 95 HIS A CA 1
ATOM 756 C C . HIS A 1 95 ? 14.414 2.146 -12.531 1.00 59.25 95 HIS A C 1
ATOM 758 O O . HIS A 1 95 ? 14.207 0.951 -12.730 1.00 59.25 95 HIS A O 1
ATOM 764 N N . VAL A 1 96 ? 14.249 2.710 -11.334 1.00 58.16 96 VAL A N 1
ATOM 765 C CA . VAL A 1 96 ? 13.966 1.957 -10.105 1.00 58.16 96 VAL A CA 1
ATOM 766 C C . VAL A 1 96 ? 12.517 1.462 -10.063 1.00 58.16 96 VAL A C 1
ATOM 768 O O . VAL A 1 96 ? 12.255 0.340 -9.635 1.00 58.16 96 VAL A O 1
ATOM 771 N N . SER A 1 97 ? 11.554 2.255 -10.543 1.00 59.34 97 SER A N 1
ATOM 772 C CA . SER A 1 97 ? 10.145 1.841 -10.579 1.00 59.34 97 SER A CA 1
ATOM 773 C C . SER A 1 97 ? 9.880 0.722 -11.591 1.00 59.34 97 SER A C 1
ATOM 775 O O . SER A 1 97 ? 9.045 -0.145 -11.332 1.00 59.34 97 SER A O 1
ATOM 777 N N . ARG A 1 98 ? 10.606 0.703 -12.715 1.00 64.06 98 ARG A N 1
ATOM 778 C CA . ARG A 1 98 ? 10.464 -0.321 -13.758 1.00 64.06 98 ARG A CA 1
ATOM 779 C C . ARG A 1 98 ? 10.880 -1.707 -13.269 1.00 64.06 98 ARG A C 1
ATOM 781 O O . ARG A 1 98 ? 10.225 -2.694 -13.598 1.00 64.06 98 ARG A O 1
ATOM 788 N N . ASP A 1 99 ? 11.941 -1.787 -12.478 1.00 64.69 99 ASP A N 1
ATOM 789 C CA . ASP A 1 99 ? 12.408 -3.065 -11.936 1.00 64.69 99 ASP A CA 1
ATOM 790 C C . ASP A 1 99 ? 11.509 -3.546 -10.789 1.00 64.69 99 ASP A C 1
ATOM 792 O O . ASP A 1 99 ? 11.149 -4.722 -10.738 1.00 64.69 99 ASP A O 1
ATOM 796 N N . ILE A 1 100 ? 11.015 -2.613 -9.971 1.00 66.56 100 ILE A N 1
ATOM 797 C CA . ILE A 1 100 ? 9.986 -2.857 -8.953 1.00 66.56 100 ILE A CA 1
ATOM 798 C C . ILE A 1 100 ? 8.691 -3.415 -9.573 1.00 66.56 100 ILE A C 1
ATOM 800 O O . ILE A 1 100 ? 8.164 -4.425 -9.109 1.00 66.56 100 ILE A O 1
ATOM 804 N N . GLY A 1 101 ? 8.193 -2.806 -10.652 1.00 67.31 101 GLY A N 1
ATOM 805 C CA . GLY A 1 101 ? 6.993 -3.275 -11.351 1.00 67.31 101 GLY A CA 1
ATOM 806 C C . GLY A 1 101 ? 7.171 -4.660 -11.975 1.00 67.31 101 GLY A C 1
ATOM 807 O O . GLY A 1 101 ? 6.259 -5.484 -11.926 1.00 67.31 101 GLY A O 1
ATOM 808 N N . ARG A 1 102 ? 8.366 -4.959 -12.501 1.00 68.06 102 ARG A N 1
ATOM 809 C CA . ARG A 1 102 ? 8.685 -6.287 -13.041 1.00 68.06 102 ARG A CA 1
ATOM 810 C C . ARG A 1 102 ? 8.664 -7.344 -11.942 1.00 68.06 102 ARG A C 1
ATOM 812 O O . ARG A 1 102 ? 8.091 -8.405 -12.141 1.00 68.06 102 ARG A O 1
ATOM 819 N N . ALA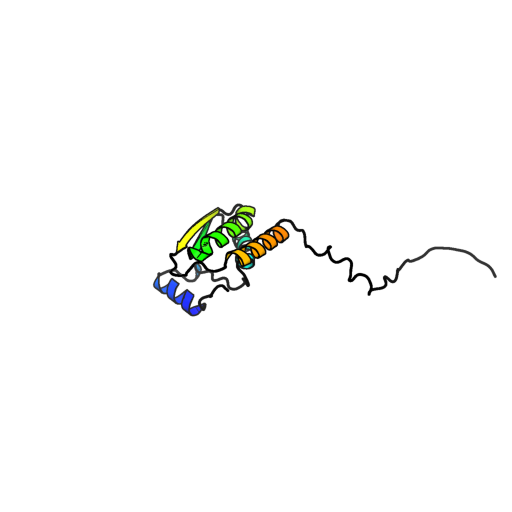 A 1 103 ? 9.231 -7.047 -10.777 1.00 60.47 103 ALA A N 1
ATOM 820 C CA . ALA A 1 103 ? 9.205 -7.952 -9.632 1.00 60.47 103 ALA A CA 1
ATOM 821 C C . ALA A 1 103 ? 7.775 -8.216 -9.128 1.00 60.47 103 ALA A C 1
ATOM 823 O O . ALA A 1 103 ? 7.416 -9.369 -8.903 1.00 60.47 103 ALA A O 1
ATOM 824 N N . ILE A 1 104 ? 6.929 -7.184 -9.037 1.00 65.69 104 ILE A N 1
ATOM 825 C CA . ILE A 1 104 ? 5.503 -7.344 -8.694 1.00 65.69 104 ILE A CA 1
ATOM 826 C C . ILE A 1 104 ? 4.803 -8.261 -9.698 1.00 65.69 104 ILE A C 1
ATOM 828 O O . ILE A 1 104 ? 4.046 -9.146 -9.302 1.00 65.69 104 ILE A O 1
ATOM 832 N N . LEU A 1 105 ? 5.094 -8.085 -10.989 1.00 64.00 105 LEU A N 1
ATOM 833 C CA . LEU A 1 105 ? 4.555 -8.930 -12.048 1.00 64.00 105 LEU A CA 1
ATOM 834 C C . LEU A 1 105 ? 4.933 -10.404 -11.835 1.00 64.00 105 LEU A C 1
ATOM 836 O O . LEU A 1 105 ? 4.069 -11.267 -11.949 1.00 64.00 105 LEU A O 1
ATOM 840 N N . TRP A 1 106 ? 6.181 -10.705 -11.465 1.00 64.19 106 TRP A N 1
ATOM 841 C CA . TRP A 1 106 ? 6.628 -12.072 -11.156 1.00 64.19 106 TRP A CA 1
ATOM 842 C C . TRP A 1 106 ? 5.985 -12.647 -9.880 1.00 64.19 106 TRP A C 1
ATOM 844 O O . TRP A 1 106 ? 5.617 -13.820 -9.853 1.00 64.19 106 TRP A O 1
ATOM 854 N N . ILE A 1 107 ? 5.788 -11.823 -8.847 1.00 57.94 107 ILE A N 1
ATOM 855 C CA . ILE A 1 107 ? 5.208 -12.238 -7.558 1.00 57.94 107 ILE A CA 1
ATOM 856 C C . ILE A 1 107 ? 3.708 -12.533 -7.682 1.00 57.94 107 ILE A C 1
ATOM 858 O O . ILE A 1 107 ? 3.238 -13.540 -7.161 1.00 57.94 107 ILE A O 1
ATOM 862 N N . ILE A 1 108 ? 2.955 -11.700 -8.406 1.00 62.03 108 ILE A N 1
ATOM 863 C CA . ILE A 1 108 ? 1.517 -11.915 -8.632 1.00 62.03 108 ILE A CA 1
ATOM 864 C C . ILE A 1 108 ? 1.277 -13.107 -9.572 1.00 62.03 108 ILE A C 1
ATOM 866 O O . ILE A 1 108 ? 0.314 -13.847 -9.393 1.00 62.03 108 ILE A O 1
ATOM 870 N N . THR A 1 109 ? 2.151 -13.325 -10.561 1.00 58.19 109 THR A N 1
ATOM 871 C CA . THR A 1 109 ? 1.997 -14.423 -11.536 1.00 58.19 109 THR A CA 1
ATOM 872 C C . THR A 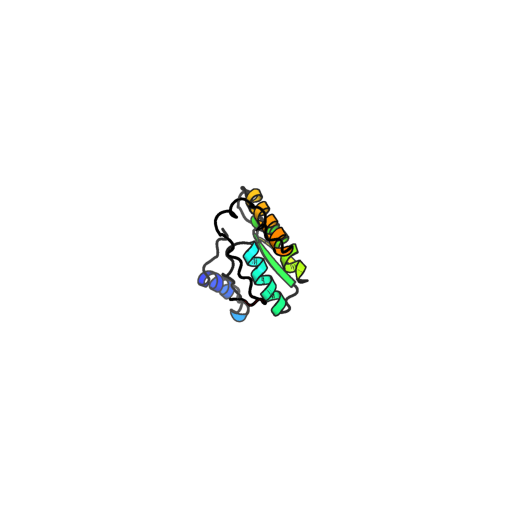1 109 ? 2.555 -15.768 -11.062 1.00 58.19 109 THR A C 1
ATOM 874 O O . THR A 1 109 ? 2.432 -16.757 -11.784 1.00 58.19 109 THR A O 1
ATOM 877 N N . GLY A 1 110 ? 3.170 -15.835 -9.874 1.00 55.81 110 GLY A N 1
ATOM 878 C CA . GLY A 1 110 ? 3.704 -17.074 -9.295 1.00 55.81 110 GLY A CA 1
ATOM 879 C C . GLY A 1 110 ? 4.861 -17.704 -10.080 1.00 55.81 110 GLY A C 1
ATOM 880 O O . GLY A 1 110 ? 5.265 -18.827 -9.786 1.00 55.81 110 GLY A O 1
ATOM 881 N N . ARG A 1 111 ? 5.414 -17.012 -11.082 1.00 52.09 111 ARG A N 1
ATOM 882 C CA . ARG A 1 111 ? 6.586 -17.483 -11.818 1.00 52.09 111 ARG A CA 1
ATOM 883 C C . ARG A 1 111 ? 7.824 -16.984 -11.084 1.00 52.09 111 ARG A C 1
ATOM 885 O O . ARG A 1 111 ? 8.196 -15.824 -11.160 1.00 52.09 111 ARG A O 1
ATOM 892 N N . THR A 1 112 ? 8.490 -17.848 -10.342 1.00 48.34 112 THR A N 1
ATOM 893 C CA . THR A 1 112 ? 9.870 -17.574 -9.956 1.00 48.34 112 THR A CA 1
ATOM 894 C C . THR A 1 112 ? 10.738 -17.857 -11.180 1.00 48.34 112 THR A C 1
ATOM 896 O O . THR A 1 112 ? 10.677 -18.934 -11.769 1.00 48.34 112 THR A O 1
ATOM 899 N N . GLY A 1 113 ? 11.550 -16.891 -11.610 1.00 50.41 113 GLY A N 1
ATOM 900 C CA . GLY A 1 113 ? 12.554 -17.075 -12.665 1.00 50.41 113 GLY A CA 1
ATOM 901 C C . GLY A 1 113 ? 13.733 -17.955 -12.227 1.00 50.41 113 GLY A C 1
ATOM 902 O O . GLY A 1 113 ? 14.874 -17.625 -12.522 1.00 50.41 113 GLY A O 1
ATOM 903 N N . VAL A 1 114 ? 13.481 -19.047 -11.498 1.00 45.59 114 VAL A N 1
ATOM 904 C CA . VAL A 1 114 ? 14.501 -19.985 -10.991 1.00 45.59 114 VAL A CA 1
ATOM 905 C C . VAL A 1 114 ? 14.758 -21.137 -11.981 1.00 45.59 114 VAL A C 1
ATOM 907 O O . VAL A 1 114 ? 15.531 -22.040 -11.694 1.00 45.59 114 VAL A O 1
ATOM 910 N N . SER A 1 115 ? 14.195 -21.104 -13.195 1.00 46.09 115 SER A N 1
ATOM 911 C CA . SER A 1 115 ? 14.483 -22.106 -14.240 1.00 46.09 115 SER A CA 1
ATOM 912 C C . SER A 1 115 ? 15.339 -21.609 -15.412 1.00 46.09 115 SER A C 1
ATOM 914 O O . SER A 1 115 ? 15.460 -22.309 -16.413 1.00 46.09 115 SER A O 1
ATOM 916 N N . LEU A 1 116 ? 15.986 -20.443 -15.310 1.00 45.62 116 LEU A N 1
ATOM 917 C CA . LEU A 1 116 ? 16.902 -19.948 -16.349 1.00 45.62 116 LEU A CA 1
ATOM 918 C C . LEU A 1 116 ? 18.320 -19.723 -15.810 1.00 45.62 116 LEU A C 1
ATOM 920 O O . LEU A 1 116 ? 18.893 -18.642 -15.909 1.00 45.62 116 LEU A O 1
ATOM 924 N N . HIS A 1 117 ? 18.908 -20.794 -15.280 1.00 38.66 117 HIS A N 1
ATOM 925 C CA . HIS A 1 117 ? 20.349 -21.012 -15.403 1.00 38.66 117 HIS A CA 1
ATOM 926 C C . HIS A 1 117 ? 20.636 -22.515 -15.573 1.00 38.66 117 HIS A C 1
ATOM 928 O O . HIS A 1 117 ? 20.800 -23.225 -14.584 1.00 38.66 117 HIS A O 1
ATOM 934 N N . PRO A 1 118 ? 20.727 -23.038 -16.811 1.00 43.53 118 PRO A N 1
ATOM 935 C CA . PRO A 1 118 ? 21.113 -24.430 -17.060 1.00 43.53 118 PRO A CA 1
ATOM 936 C C . PRO A 1 118 ? 22.610 -24.719 -16.836 1.00 43.53 118 PRO A C 1
ATOM 938 O O . PRO A 1 118 ? 23.096 -25.741 -17.299 1.00 43.53 118 PRO A O 1
ATOM 941 N N . GLN A 1 119 ? 23.368 -23.839 -16.172 1.00 50.22 119 GLN A N 1
ATOM 942 C CA . GLN A 1 119 ? 24.836 -23.941 -16.089 1.00 50.22 119 GLN A CA 1
ATOM 943 C C . GLN A 1 119 ? 25.380 -24.087 -14.654 1.00 50.22 119 GLN A C 1
ATOM 945 O O . GLN A 1 119 ? 26.570 -23.904 -14.429 1.00 50.22 119 GLN A O 1
ATOM 950 N N . LEU A 1 120 ? 24.547 -24.464 -13.675 1.00 45.88 120 LEU A N 1
ATOM 951 C CA . LEU A 1 120 ? 25.020 -24.943 -12.359 1.00 45.88 120 LEU A CA 1
ATOM 952 C C . LEU A 1 120 ? 24.457 -26.330 -11.983 1.00 45.88 120 LEU A C 1
ATOM 954 O O . LEU A 1 120 ? 24.366 -26.687 -10.814 1.00 45.88 120 LEU A O 1
ATOM 958 N N . GLY A 1 121 ? 24.107 -27.145 -12.984 1.00 38.38 121 GLY A N 1
ATOM 959 C CA . GLY A 1 121 ? 23.680 -28.542 -12.809 1.00 38.38 121 GLY A CA 1
ATOM 960 C C . GLY A 1 121 ? 24.815 -29.578 -12.812 1.00 38.38 121 GLY A C 1
ATOM 961 O O . GLY A 1 121 ? 24.533 -30.769 -12.796 1.00 38.38 121 GLY A O 1
ATOM 962 N N . ALA A 1 122 ? 26.087 -29.166 -12.853 1.00 46.16 122 ALA A N 1
ATOM 963 C CA . ALA A 1 122 ? 27.219 -30.084 -13.038 1.00 46.16 122 ALA A CA 1
ATOM 964 C C . ALA A 1 122 ? 27.949 -30.506 -11.745 1.00 46.16 122 ALA A C 1
ATOM 966 O O . ALA A 1 122 ? 29.010 -31.115 -11.837 1.00 46.16 122 ALA A O 1
ATOM 967 N N . ALA A 1 123 ? 27.433 -30.197 -10.547 1.00 47.16 123 ALA A N 1
ATOM 968 C CA . ALA A 1 123 ? 28.184 -30.431 -9.301 1.00 47.16 123 ALA A CA 1
ATOM 969 C C . ALA A 1 123 ? 27.475 -31.266 -8.221 1.00 47.16 123 ALA A C 1
ATOM 971 O O . ALA A 1 123 ? 28.009 -31.400 -7.124 1.00 47.16 123 ALA A O 1
ATOM 972 N N . PHE A 1 124 ? 26.330 -31.888 -8.512 1.00 39.81 124 PHE A N 1
ATOM 973 C CA . PHE A 1 124 ? 25.723 -32.854 -7.590 1.00 39.81 124 PHE A CA 1
ATOM 974 C C . PHE A 1 124 ? 25.373 -34.140 -8.340 1.00 39.81 124 PHE A C 1
ATOM 976 O O . PHE A 1 124 ? 24.346 -34.184 -9.020 1.00 39.81 124 PHE A O 1
ATOM 983 N N . PRO A 1 125 ? 26.215 -35.190 -8.271 1.00 40.06 125 PRO A N 1
ATOM 984 C CA . PRO A 1 125 ? 25.840 -36.480 -8.816 1.00 40.06 125 PRO A CA 1
ATOM 985 C C . PRO A 1 125 ? 24.649 -37.021 -8.018 1.00 40.06 125 PRO A C 1
ATOM 987 O O . PRO A 1 125 ? 24.721 -37.244 -6.810 1.00 40.06 125 PRO A O 1
ATOM 990 N N . SER A 1 126 ? 23.536 -37.198 -8.727 1.00 42.56 126 SER A N 1
ATOM 991 C CA . SER A 1 126 ? 22.364 -37.941 -8.280 1.00 42.56 126 SER A CA 1
ATOM 992 C C . SER A 1 126 ? 22.764 -39.399 -8.042 1.00 42.56 126 SER A C 1
ATOM 994 O O . SER A 1 126 ? 22.881 -40.187 -8.982 1.00 42.56 126 SER A O 1
ATOM 996 N N . SER A 1 127 ? 23.000 -39.768 -6.785 1.00 41.50 127 SER A N 1
ATOM 997 C CA . SER A 1 127 ? 23.087 -41.174 -6.395 1.00 41.50 127 SER A CA 1
ATOM 998 C C . SER A 1 127 ? 21.672 -41.739 -6.340 1.00 41.50 127 SER A C 1
ATOM 1000 O O . SER A 1 127 ? 20.909 -41.492 -5.407 1.00 41.50 127 SER A O 1
ATOM 1002 N N . SER A 1 128 ? 21.326 -42.477 -7.391 1.00 36.94 128 SER A N 1
ATOM 1003 C CA . SER A 1 128 ? 20.074 -43.214 -7.535 1.00 36.94 128 SER A CA 1
ATOM 1004 C C . SER A 1 128 ? 19.915 -44.221 -6.393 1.00 36.94 128 SER A C 1
ATOM 1006 O O . SER A 1 128 ? 20.707 -45.149 -6.255 1.00 36.94 128 SER A O 1
ATOM 1008 N N . CYS A 1 129 ? 18.879 -44.042 -5.578 1.00 35.28 129 CYS A N 1
ATOM 1009 C CA . CYS A 1 129 ? 18.398 -45.048 -4.641 1.00 35.28 129 CYS A CA 1
ATOM 1010 C C . CYS A 1 129 ? 17.258 -45.811 -5.327 1.00 35.28 129 CYS A C 1
ATOM 1012 O O . CYS A 1 129 ? 16.180 -45.259 -5.545 1.00 35.28 129 CYS A O 1
ATOM 1014 N N . THR A 1 130 ? 17.496 -47.065 -5.713 1.00 38.94 130 THR A N 1
ATOM 1015 C CA . THR A 1 130 ? 16.461 -47.960 -6.250 1.00 38.94 130 THR A CA 1
ATOM 1016 C C . THR A 1 130 ? 16.497 -49.263 -5.462 1.00 38.94 130 THR A C 1
ATOM 1018 O O . THR A 1 130 ? 17.465 -50.017 -5.523 1.00 38.94 130 THR A O 1
ATOM 1021 N N . TYR A 1 131 ? 15.442 -49.505 -4.685 1.00 33.06 131 TYR A N 1
ATOM 1022 C CA . TYR A 1 131 ? 15.230 -50.739 -3.937 1.00 33.06 131 TYR A CA 1
ATOM 1023 C C . TYR A 1 131 ? 14.575 -51.821 -4.819 1.00 33.06 131 TYR A C 1
ATOM 1025 O O . TYR A 1 131 ? 13.554 -51.567 -5.446 1.00 33.06 131 TYR A O 1
ATOM 1033 N N . PHE A 1 132 ? 15.168 -53.023 -4.759 1.00 34.34 132 PHE A N 1
ATOM 1034 C CA . PHE A 1 132 ? 14.577 -54.379 -4.746 1.00 34.34 132 PHE A CA 1
ATOM 1035 C C . PHE A 1 132 ? 13.636 -54.848 -5.888 1.00 34.34 132 PHE A C 1
ATOM 1037 O O . PHE A 1 132 ? 12.542 -54.329 -6.054 1.00 34.34 132 PHE A O 1
ATOM 1044 N N . THR A 1 133 ? 13.965 -55.969 -6.561 1.00 35.34 133 THR A N 1
ATOM 1045 C CA . THR A 1 133 ? 13.407 -57.319 -6.264 1.00 35.34 133 THR A CA 1
ATOM 1046 C C . THR A 1 133 ? 14.008 -58.458 -7.136 1.00 35.34 133 THR A C 1
ATOM 1048 O O . THR A 1 133 ? 14.120 -58.335 -8.347 1.00 35.34 133 THR A O 1
ATOM 1051 N N . LYS A 1 134 ? 14.282 -59.596 -6.464 1.00 34.12 134 LYS A N 1
ATOM 1052 C CA . LYS A 1 134 ? 14.007 -61.015 -6.825 1.00 34.12 134 LYS A CA 1
ATOM 1053 C C . LYS A 1 134 ? 14.917 -61.827 -7.792 1.00 34.12 134 LYS A C 1
ATOM 1055 O O . LYS A 1 134 ? 14.865 -61.673 -8.999 1.00 34.12 134 LYS A O 1
ATOM 1060 N N . SER A 1 135 ? 15.500 -62.881 -7.184 1.00 42.22 135 SER A N 1
ATOM 1061 C CA . SER A 1 135 ? 15.669 -64.278 -7.662 1.00 42.22 135 SER A CA 1
ATOM 1062 C C . SER A 1 135 ? 16.755 -64.602 -8.698 1.00 42.22 135 SER A C 1
ATOM 1064 O O . SER A 1 135 ? 16.567 -64.338 -9.872 1.00 42.22 135 SER A O 1
ATOM 1066 N N . GLU A 1 136 ? 17.791 -65.353 -8.299 1.00 40.41 136 GLU A N 1
ATOM 1067 C CA . GLU A 1 136 ? 17.877 -66.805 -8.556 1.00 40.41 136 GLU A CA 1
ATOM 1068 C C . GLU A 1 136 ? 19.067 -67.470 -7.834 1.00 40.41 136 GLU A C 1
ATOM 1070 O O . GLU A 1 136 ? 19.997 -66.828 -7.355 1.00 40.41 136 GLU A O 1
ATOM 1075 N N . ARG A 1 137 ? 18.920 -68.785 -7.679 1.00 44.69 137 ARG A N 1
ATOM 1076 C CA . ARG A 1 137 ? 19.699 -69.779 -6.929 1.00 44.69 137 ARG A CA 1
ATOM 1077 C C . ARG A 1 137 ? 20.930 -70.248 -7.740 1.00 44.69 137 ARG A C 1
ATOM 1079 O O . ARG A 1 137 ? 20.914 -70.100 -8.955 1.00 44.69 137 ARG A O 1
ATOM 1086 N N . LEU A 1 138 ? 21.836 -70.993 -7.076 1.00 43.66 138 LEU A N 1
ATOM 1087 C CA . LEU A 1 138 ? 22.901 -71.910 -7.580 1.00 43.66 138 LEU A CA 1
ATOM 1088 C C . LEU A 1 138 ? 24.306 -71.266 -7.566 1.00 43.66 138 LEU A C 1
ATOM 1090 O O . LEU A 1 138 ? 24.478 -70.202 -8.138 1.00 43.66 138 LEU A O 1
ATOM 1094 N N . LYS A 1 139 ? 25.360 -71.814 -6.948 1.00 43.25 139 LYS A N 1
ATOM 1095 C CA . LYS A 1 139 ? 25.700 -73.133 -6.382 1.00 43.25 139 LYS A CA 1
ATOM 1096 C C . LYS A 1 139 ? 26.594 -72.936 -5.156 1.00 43.25 139 LYS A C 1
ATOM 1098 O O . LYS A 1 139 ? 27.302 -71.908 -5.130 1.00 43.25 139 LYS A O 1
#

Sequence (139 aa):
MSSSIPTPQATAIFQQAAIPENRLHIDHRAIDTVTNFTTLVKDFSDRHIQHVYLITSDFHMRRAQAIAFFVFGSRGIITTPIPIPSNQPNETLWHVSRDIGRAILWIITGRTGVSLHPQLGAAFPSSSCTYFTKSERLK

Radius of gyration: 24.88 Å; chains: 1; bounding box: 40×94×37 Å

Secondary structure (DSSP, 8-state):
---PPPHHHHHHHHHHTT--GGG-------SSHHHHHHHHHHHHHHTT--EEEEEEEHHHHHHHHHHHHHHTGGGT-EEEEEEEP------SHHHHHHHHHHHHHHHHTT--STT--TTS-SS----------------